Protein AF-A0AA43TIS0-F1 (afdb_monomer_lite)

Secondary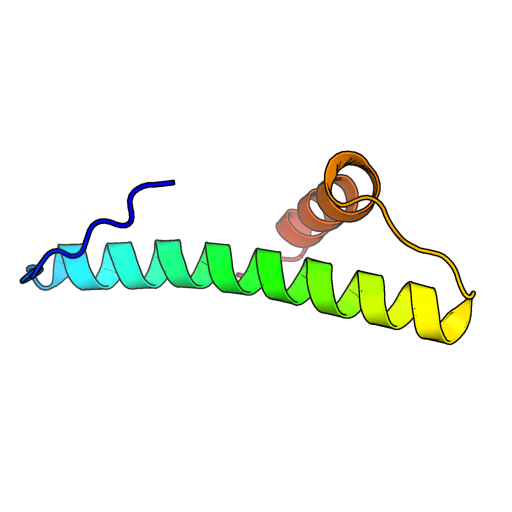 structure (DSSP, 8-state):
-----------HHHHHHHHHHHHHHHHHHHHHHHHHHHHHHHH-PPPPIIIIIHHHHHHHGGGT--

InterPro domains:
  IPR021027 Transposase, putative, helix-turn-helix domain [PF12323] (2-42)

pLDDT: mean 87.14, std 9.38, range [54.19, 97.56]

Organism: NCBI:txid3053457

Structure (mmCIF, N/CA/C/O backbone):
data_AF-A0AA43TIS0-F1
#
_entry.id   AF-A0AA43TIS0-F1
#
loop_
_atom_site.group_PDB
_atom_site.id
_atom_site.type_symbol
_atom_site.label_atom_id
_atom_site.label_alt_id
_atom_site.label_comp_id
_atom_site.label_asym_id
_atom_site.label_entity_id
_atom_site.label_seq_id
_atom_site.pdbx_PDB_ins_code
_atom_site.Cartn_x
_atom_site.Cartn_y
_atom_site.Cartn_z
_atom_site.occupancy
_atom_site.B_iso_or_equiv
_atom_site.auth_seq_id
_atom_site.auth_comp_id
_atom_site.auth_asym_id
_atom_site.auth_atom_id
_atom_site.pdbx_PDB_model_num
ATOM 1 N N . MET A 1 1 ? 12.146 -14.495 9.664 1.00 54.19 1 MET A N 1
ATOM 2 C CA . MET A 1 1 ? 11.115 -13.457 9.898 1.00 54.19 1 MET A CA 1
ATOM 3 C C . MET A 1 1 ? 9.972 -14.103 10.671 1.00 54.19 1 MET A C 1
ATOM 5 O O . MET A 1 1 ? 9.585 -15.202 10.297 1.00 54.19 1 MET A O 1
ATOM 9 N N . LYS A 1 2 ? 9.501 -13.507 11.774 1.00 82.06 2 LYS A N 1
ATOM 10 C CA . LYS A 1 2 ? 8.383 -14.059 12.561 1.00 82.06 2 LYS A CA 1
ATOM 11 C C . LYS A 1 2 ? 7.069 -13.533 11.983 1.00 82.06 2 LYS A C 1
ATOM 13 O O . LYS A 1 2 ? 6.921 -12.322 11.845 1.00 82.06 2 LYS A O 1
ATOM 18 N N . SER A 1 3 ? 6.150 -14.424 11.621 1.00 86.81 3 SER A N 1
ATOM 19 C CA . SER A 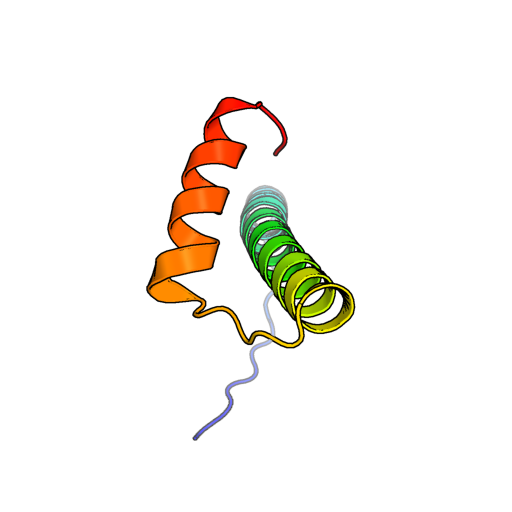1 3 ? 4.786 -14.053 11.238 1.00 86.81 3 SER A CA 1
ATOM 20 C C . SER A 1 3 ? 3.896 -14.028 12.474 1.00 86.81 3 SER A C 1
ATOM 22 O O . SER A 1 3 ? 3.958 -14.945 13.292 1.00 86.81 3 SER A O 1
ATOM 24 N N . TYR A 1 4 ? 3.047 -13.012 12.583 1.00 89.50 4 TYR A N 1
ATOM 25 C CA . TYR A 1 4 ? 2.074 -12.895 13.660 1.00 89.50 4 TYR A CA 1
ATOM 26 C C . TYR A 1 4 ? 0.667 -13.094 13.106 1.00 89.50 4 TYR A C 1
ATOM 28 O O . TYR A 1 4 ? 0.331 -12.559 12.051 1.00 89.50 4 TYR A O 1
ATOM 36 N N . GLN A 1 5 ? -0.145 -13.866 13.823 1.00 91.88 5 GLN A N 1
ATOM 37 C CA . GLN A 1 5 ? -1.563 -14.043 13.536 1.00 91.88 5 GLN A CA 1
ATOM 38 C C . GLN A 1 5 ? -2.368 -13.573 14.741 1.00 91.88 5 GLN A C 1
ATOM 40 O O . GLN A 1 5 ? -2.093 -13.972 15.871 1.00 91.88 5 GLN A O 1
ATOM 45 N N . PHE A 1 6 ? -3.373 -12.743 14.485 1.00 90.38 6 PHE A N 1
ATOM 46 C CA . PHE A 1 6 ? -4.259 -12.208 15.509 1.00 90.38 6 PHE A CA 1
ATOM 47 C C . PHE A 1 6 ? -5.707 -12.395 15.074 1.00 90.38 6 PHE A C 1
ATOM 49 O O . PHE A 1 6 ? -6.043 -12.206 13.905 1.00 90.38 6 PHE A O 1
ATOM 56 N N . ARG A 1 7 ? -6.571 -12.755 16.026 1.00 93.75 7 ARG A N 1
ATOM 57 C CA . ARG A 1 7 ? -8.020 -12.666 15.838 1.00 93.75 7 ARG A CA 1
ATOM 58 C C . ARG A 1 7 ? -8.447 -11.250 16.189 1.00 93.75 7 ARG A C 1
ATOM 60 O O . ARG A 1 7 ? -8.119 -10.766 17.269 1.00 93.75 7 ARG A O 1
ATOM 67 N N . PHE A 1 8 ? -9.160 -10.605 15.280 1.00 88.81 8 PHE A N 1
ATOM 68 C CA . PHE A 1 8 ? -9.596 -9.226 15.428 1.00 88.81 8 PHE A CA 1
ATOM 69 C C . PHE A 1 8 ? -11.095 -9.133 15.147 1.00 88.81 8 PHE A C 1
ATOM 71 O O . PHE A 1 8 ? -11.574 -9.711 14.173 1.00 88.81 8 PHE A O 1
ATOM 78 N N . TYR A 1 9 ? -11.824 -8.421 16.006 1.00 94.88 9 TYR A N 1
ATOM 79 C CA . TYR A 1 9 ? -13.275 -8.250 15.919 1.00 94.88 9 TYR A CA 1
ATOM 80 C C . TYR A 1 9 ? -13.592 -6.749 15.858 1.00 94.88 9 TYR A C 1
ATOM 82 O O . TYR A 1 9 ? -13.810 -6.134 16.903 1.00 94.88 9 TYR A O 1
ATOM 90 N N . PRO A 1 10 ? -13.537 -6.133 14.662 1.00 93.44 10 PRO A N 1
ATOM 91 C CA . PRO A 1 10 ? -13.778 -4.704 14.512 1.00 93.44 10 PRO A CA 1
ATOM 92 C C . PRO A 1 10 ? -15.225 -4.331 14.828 1.00 93.44 10 PRO A C 1
ATOM 94 O O . PRO A 1 10 ? -16.157 -5.067 14.507 1.00 93.44 10 PRO A O 1
ATOM 97 N N . THR A 1 11 ? -15.419 -3.129 15.366 1.00 97.56 11 THR A N 1
ATOM 98 C CA . THR A 1 11 ? -16.721 -2.455 15.328 1.00 97.56 11 THR A CA 1
ATOM 99 C C . THR A 1 11 ? -17.044 -2.008 13.896 1.00 97.56 11 THR A C 1
ATOM 101 O O . THR A 1 11 ? -16.150 -1.890 13.058 1.00 97.56 11 THR A O 1
ATOM 104 N N . ALA A 1 12 ? -18.315 -1.721 13.598 1.00 96.69 12 ALA A N 1
ATOM 105 C CA . ALA A 1 12 ? -18.733 -1.247 12.272 1.00 96.69 12 ALA A CA 1
ATOM 106 C C . ALA A 1 12 ? -17.874 -0.084 11.710 1.00 96.69 12 ALA A C 1
ATOM 108 O O . ALA A 1 12 ? -17.337 -0.241 10.611 1.00 96.69 12 ALA A O 1
ATOM 109 N N . PRO A 1 13 ? -17.624 1.025 12.444 1.00 96.94 13 PRO A N 1
ATOM 110 C CA . PRO A 1 13 ? -16.787 2.111 11.922 1.00 96.94 13 PRO A CA 1
ATOM 111 C C . PRO A 1 13 ? -15.323 1.698 11.697 1.00 96.94 13 PRO A C 1
ATOM 113 O O . PRO A 1 13 ? -14.675 2.188 10.772 1.00 96.94 13 PRO A O 1
ATOM 116 N N . GLN A 1 14 ? -14.791 0.772 12.502 1.00 96.50 14 GLN A N 1
ATOM 117 C CA . GLN A 1 14 ? -13.438 0.241 12.305 1.00 96.50 14 GLN A CA 1
ATOM 118 C C . GLN A 1 14 ? -13.357 -0.626 11.047 1.00 96.50 14 GLN A C 1
ATOM 120 O O . GLN A 1 14 ? -12.397 -0.519 10.289 1.00 96.50 14 GLN A O 1
ATOM 125 N N . ALA A 1 15 ? -14.364 -1.467 10.803 1.00 95.75 15 ALA A N 1
ATOM 126 C CA . ALA A 1 15 ? -14.424 -2.309 9.614 1.00 95.75 15 ALA A CA 1
ATOM 127 C C . ALA A 1 15 ? -14.463 -1.464 8.333 1.00 95.75 15 ALA A C 1
ATOM 129 O O . ALA A 1 15 ? -13.734 -1.754 7.385 1.00 95.75 15 ALA A O 1
ATOM 130 N N . GLU A 1 16 ? -15.245 -0.381 8.324 1.00 96.31 16 GLU A N 1
ATOM 131 C CA . GLU A 1 16 ? -15.275 0.566 7.206 1.00 96.31 16 GLU A CA 1
ATOM 132 C C . GLU A 1 16 ? -13.921 1.241 6.978 1.00 96.31 16 GLU A C 1
ATOM 134 O O . GLU A 1 16 ? -13.473 1.371 5.838 1.00 96.31 16 GLU A O 1
ATOM 139 N N . GLN A 1 17 ? -13.246 1.661 8.051 1.00 96.38 17 GLN A N 1
ATOM 140 C CA . GLN A 1 17 ? -11.919 2.257 7.945 1.00 96.38 17 GLN A CA 1
ATOM 141 C C . GLN A 1 17 ? -10.897 1.276 7.367 1.00 96.38 17 GLN A C 1
ATOM 143 O O . GLN A 1 17 ? -10.196 1.618 6.414 1.00 96.38 17 GLN A O 1
ATOM 148 N N . LEU A 1 18 ? -10.870 0.045 7.872 1.00 94.88 18 LEU A N 1
ATOM 149 C CA . LEU A 1 18 ? -9.989 -1.003 7.364 1.00 94.88 18 LEU A CA 1
ATOM 150 C C . LEU A 1 18 ? -10.279 -1.333 5.899 1.00 94.88 18 LEU A C 1
ATOM 152 O O . LEU A 1 18 ? -9.351 -1.527 5.118 1.00 94.88 18 LEU A O 1
ATOM 156 N N . ALA A 1 19 ? -11.552 -1.358 5.497 1.00 94.94 19 ALA A N 1
ATOM 157 C CA . ALA A 1 19 ? -11.927 -1.578 4.106 1.00 94.94 19 ALA A CA 1
ATOM 158 C C . ALA A 1 19 ? -11.365 -0.485 3.183 1.00 94.94 19 ALA A C 1
ATOM 160 O O . ALA A 1 19 ? -10.846 -0.805 2.113 1.00 94.94 19 ALA A O 1
ATOM 161 N N . ARG A 1 20 ? -11.404 0.787 3.609 1.00 94.31 20 ARG A N 1
ATOM 162 C CA . ARG A 1 20 ? -10.782 1.895 2.866 1.00 94.31 20 ARG A CA 1
ATOM 163 C C . ARG A 1 20 ? -9.268 1.730 2.784 1.00 94.31 20 ARG A C 1
ATOM 165 O O . ARG A 1 20 ? -8.711 1.763 1.693 1.00 94.31 20 ARG A O 1
ATOM 172 N N . GLU A 1 21 ? -8.607 1.499 3.914 1.00 95.12 21 GLU A N 1
ATOM 173 C CA . GLU A 1 21 ? -7.145 1.391 3.987 1.00 95.12 21 GLU A CA 1
ATOM 174 C C . GLU A 1 21 ? -6.611 0.214 3.159 1.00 95.12 21 GLU A C 1
ATOM 176 O O . GLU A 1 21 ? -5.721 0.384 2.319 1.00 95.12 21 GLU A O 1
ATOM 181 N N . PHE A 1 22 ? -7.193 -0.977 3.328 1.00 94.25 22 PHE A N 1
ATOM 182 C CA . PHE A 1 22 ? -6.822 -2.156 2.547 1.00 94.25 22 PHE A CA 1
ATOM 183 C C . PHE A 1 22 ? -7.211 -2.025 1.075 1.00 94.25 22 PHE A C 1
ATOM 185 O O . PHE A 1 22 ? -6.486 -2.523 0.211 1.00 94.25 22 PHE A O 1
ATOM 192 N N . GLY A 1 23 ? -8.316 -1.339 0.774 1.00 93.81 23 GLY A N 1
ATOM 193 C CA . GLY A 1 23 ? -8.720 -1.002 -0.589 1.00 93.81 23 GLY A CA 1
ATOM 194 C C . GLY A 1 23 ? -7.671 -0.146 -1.294 1.00 93.81 23 GLY A C 1
ATOM 195 O O . GLY A 1 23 ? -7.170 -0.539 -2.348 1.00 93.81 23 GLY A O 1
ATOM 196 N N . CYS A 1 24 ? -7.264 0.963 -0.671 1.00 90.62 24 CYS A N 1
ATOM 197 C CA . CYS A 1 24 ? -6.218 1.846 -1.184 1.00 90.62 24 CYS A CA 1
ATOM 198 C C . CYS A 1 24 ? -4.886 1.106 -1.375 1.00 90.62 24 CYS A C 1
ATOM 200 O O . CYS A 1 24 ? -4.252 1.228 -2.425 1.00 90.62 24 CYS A O 1
ATOM 202 N N . ALA A 1 25 ? -4.472 0.291 -0.398 1.00 92.25 25 ALA A N 1
ATOM 203 C CA . ALA A 1 25 ? -3.243 -0.493 -0.504 1.00 92.25 25 ALA A CA 1
ATOM 204 C C . ALA A 1 25 ? -3.296 -1.502 -1.665 1.00 92.25 25 ALA A C 1
ATOM 206 O O . ALA A 1 25 ? -2.350 -1.599 -2.452 1.00 92.25 25 ALA A O 1
ATOM 207 N N . ARG A 1 26 ? -4.417 -2.223 -1.811 1.00 93.38 26 ARG A N 1
ATOM 208 C CA . ARG A 1 26 ? -4.635 -3.176 -2.909 1.00 93.38 26 ARG A CA 1
ATOM 209 C C . ARG A 1 26 ? -4.626 -2.481 -4.266 1.00 93.38 26 ARG A C 1
ATOM 211 O O . ARG A 1 26 ? -4.011 -3.000 -5.195 1.00 93.38 26 ARG A O 1
ATOM 218 N N . PHE A 1 27 ? -5.280 -1.328 -4.385 1.00 91.06 27 PHE A N 1
ATOM 219 C CA . PHE A 1 27 ? -5.296 -0.549 -5.621 1.00 91.06 27 PHE A CA 1
ATOM 220 C C . PHE A 1 27 ? -3.877 -0.172 -6.050 1.00 91.06 27 PHE A C 1
ATOM 222 O O . PHE A 1 27 ? -3.455 -0.513 -7.154 1.00 91.06 27 PHE A O 1
ATOM 229 N N . VAL A 1 28 ? -3.109 0.447 -5.149 1.00 89.62 28 VAL A N 1
ATOM 230 C CA . VAL 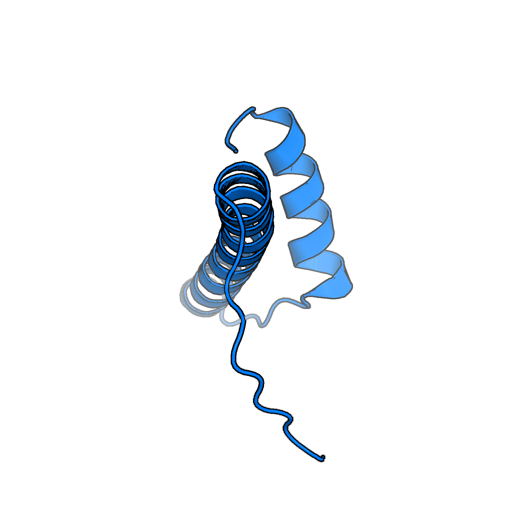A 1 28 ? -1.724 0.861 -5.412 1.00 89.62 28 VAL A CA 1
ATOM 231 C C . VAL A 1 28 ? -0.846 -0.325 -5.822 1.00 89.62 28 VAL A C 1
ATOM 233 O O . VAL A 1 28 ? -0.102 -0.231 -6.802 1.00 89.62 28 VAL A O 1
ATOM 236 N N . TRP A 1 29 ? -0.955 -1.449 -5.109 1.00 90.88 29 TRP A N 1
ATOM 237 C CA . TRP A 1 29 ? -0.205 -2.663 -5.426 1.00 90.88 29 TRP A CA 1
ATOM 238 C C . TRP A 1 29 ? -0.532 -3.191 -6.824 1.00 90.88 29 TRP A C 1
ATOM 240 O O . TRP A 1 29 ? 0.374 -3.419 -7.627 1.00 90.88 29 TRP A O 1
ATOM 250 N N . ASN A 1 30 ? -1.821 -3.338 -7.135 1.00 92.12 30 ASN A N 1
ATOM 251 C CA . ASN A 1 30 ? -2.270 -3.853 -8.425 1.00 92.12 30 ASN A CA 1
ATOM 252 C C . ASN A 1 30 ? -1.847 -2.939 -9.578 1.00 92.12 30 ASN A C 1
ATOM 254 O O . ASN A 1 30 ? -1.381 -3.432 -10.600 1.00 92.12 30 ASN A O 1
ATOM 258 N N . GLN A 1 31 ? -1.936 -1.616 -9.406 1.00 89.62 31 GLN A N 1
ATOM 259 C CA . GLN A 1 31 ? -1.451 -0.660 -10.405 1.00 89.62 31 GLN A CA 1
ATOM 260 C C . GLN A 1 31 ? 0.045 -0.841 -10.673 1.00 89.62 31 GLN A C 1
ATOM 262 O O . GLN A 1 31 ? 0.471 -0.886 -11.826 1.00 89.62 31 GLN A O 1
ATOM 267 N N . GLY A 1 32 ? 0.849 -0.985 -9.617 1.00 90.69 32 GLY A N 1
ATOM 268 C CA . GLY A 1 32 ? 2.274 -1.264 -9.759 1.00 90.69 32 GLY A CA 1
ATOM 269 C C . GLY A 1 32 ? 2.552 -2.582 -10.481 1.00 90.69 32 GLY A C 1
ATOM 270 O O . GLY A 1 32 ? 3.395 -2.623 -11.376 1.00 90.69 32 GLY A O 1
ATOM 271 N N . LEU A 1 33 ? 1.825 -3.644 -10.130 1.00 91.62 33 LEU A N 1
ATOM 272 C CA . LEU A 1 33 ? 1.977 -4.961 -10.743 1.00 91.62 33 LEU A CA 1
ATOM 273 C C . LEU A 1 33 ? 1.660 -4.932 -12.245 1.00 91.62 33 LEU A C 1
ATOM 275 O O . LEU A 1 33 ? 2.506 -5.333 -13.040 1.00 91.62 33 LEU A O 1
ATOM 279 N N . ILE A 1 34 ? 0.504 -4.378 -12.626 1.00 91.62 34 ILE A N 1
ATOM 280 C CA . ILE A 1 34 ? 0.064 -4.259 -14.027 1.00 91.62 34 ILE A CA 1
ATOM 281 C C . ILE A 1 34 ? 1.106 -3.511 -14.860 1.00 91.62 34 ILE A C 1
ATOM 283 O O . ILE A 1 34 ? 1.439 -3.916 -15.968 1.00 91.62 34 ILE A O 1
ATOM 287 N N . ARG A 1 35 ? 1.663 -2.421 -14.325 1.00 88.75 35 ARG A N 1
ATOM 288 C CA . ARG A 1 35 ? 2.665 -1.614 -15.035 1.00 88.75 35 ARG A CA 1
ATOM 289 C C . ARG A 1 35 ? 3.972 -2.355 -15.247 1.00 88.75 35 ARG A C 1
ATOM 291 O O . ARG A 1 35 ? 4.564 -2.244 -16.317 1.00 88.75 35 ARG A O 1
ATOM 298 N N . ARG A 1 36 ? 4.430 -3.097 -14.237 1.00 90.50 36 ARG A N 1
ATOM 299 C CA . ARG A 1 36 ? 5.637 -3.924 -14.355 1.00 90.50 36 ARG A CA 1
ATOM 300 C C . ARG A 1 36 ? 5.450 -5.007 -15.402 1.00 90.50 36 ARG A C 1
ATOM 302 O O . ARG A 1 36 ? 6.331 -5.197 -16.230 1.00 90.50 36 ARG A O 1
ATOM 309 N N . GLU A 1 37 ? 4.303 -5.672 -15.372 1.00 92.38 37 GLU A N 1
ATOM 310 C CA . GLU A 1 37 ? 3.954 -6.691 -16.353 1.00 92.38 37 GLU A CA 1
ATOM 311 C C . GLU A 1 37 ? 3.888 -6.103 -17.768 1.00 92.38 37 GLU A C 1
ATOM 313 O O . GLU A 1 37 ? 4.545 -6.611 -18.672 1.00 92.38 37 GLU A O 1
ATOM 318 N N . TYR A 1 38 ? 3.197 -4.976 -17.943 1.00 92.38 38 TYR A N 1
ATOM 319 C CA . TYR A 1 38 ? 3.098 -4.285 -19.226 1.00 92.38 38 TYR A CA 1
ATOM 320 C C . TYR A 1 38 ? 4.468 -3.861 -19.773 1.00 92.38 38 TYR A C 1
ATOM 322 O O . TYR A 1 38 ? 4.786 -4.136 -20.927 1.00 92.38 38 TYR A O 1
ATOM 330 N N . ALA A 1 39 ? 5.309 -3.226 -18.952 1.00 91.25 39 ALA A N 1
ATOM 331 C CA . ALA A 1 39 ? 6.629 -2.770 -19.384 1.00 91.25 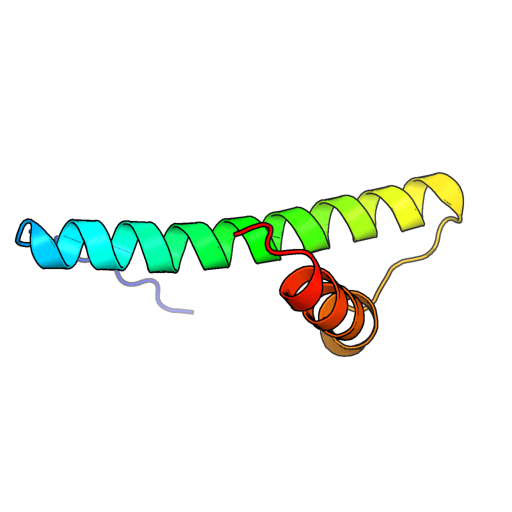39 ALA A CA 1
ATOM 332 C C . ALA A 1 39 ? 7.552 -3.933 -19.775 1.00 91.25 39 ALA A C 1
ATOM 334 O O . ALA A 1 39 ? 8.306 -3.831 -20.746 1.00 91.25 39 ALA A O 1
ATOM 335 N N . PHE A 1 40 ? 7.448 -5.052 -19.058 1.00 92.31 40 PHE A N 1
ATOM 336 C CA . PHE A 1 40 ? 8.186 -6.258 -19.392 1.00 92.31 40 PHE A CA 1
ATOM 337 C C . PHE A 1 40 ? 7.691 -6.879 -20.704 1.00 92.31 40 PHE A C 1
ATOM 339 O O . PHE A 1 40 ? 8.503 -7.220 -21.556 1.00 92.31 40 PHE A O 1
ATOM 346 N N . GLN A 1 41 ? 6.375 -6.970 -20.910 1.00 93.38 41 GLN A N 1
ATOM 347 C CA . GLN A 1 41 ? 5.800 -7.538 -22.134 1.00 93.38 41 GLN A CA 1
ATOM 348 C C . GLN A 1 41 ? 6.085 -6.689 -23.381 1.00 93.38 41 GLN A C 1
ATOM 350 O O . GLN A 1 41 ? 6.345 -7.243 -24.444 1.00 93.38 41 GLN A O 1
ATOM 355 N N . GLN A 1 42 ? 6.036 -5.360 -23.266 1.00 94.44 42 GLN A N 1
ATOM 356 C CA . GLN A 1 42 ? 6.189 -4.462 -24.416 1.00 94.44 42 GLN A CA 1
ATOM 357 C C . GLN A 1 42 ? 7.647 -4.167 -24.768 1.00 94.44 42 GLN A C 1
ATOM 359 O O . GLN A 1 42 ? 7.992 -4.070 -25.943 1.00 94.44 42 GLN A O 1
ATOM 364 N N . TRP A 1 43 ? 8.504 -4.000 -23.758 1.00 92.62 43 TRP A N 1
ATOM 365 C CA . TRP A 1 43 ? 9.868 -3.502 -23.956 1.00 92.62 43 TRP A CA 1
ATOM 366 C C . TRP A 1 43 ? 10.946 -4.397 -23.339 1.00 92.62 43 TRP A C 1
ATOM 368 O O . TRP A 1 43 ? 12.129 -4.101 -23.481 1.00 92.62 43 TRP A O 1
ATOM 378 N N . GLY A 1 44 ? 10.573 -5.476 -22.643 1.00 91.75 44 GLY A N 1
ATOM 379 C CA . GLY A 1 44 ? 11.524 -6.366 -21.969 1.00 91.75 44 GLY A CA 1
ATOM 380 C C . GLY A 1 44 ? 12.218 -5.737 -20.758 1.00 91.75 44 GLY A C 1
ATOM 381 O O . GLY A 1 44 ? 13.213 -6.275 -20.276 1.00 91.75 44 GLY A O 1
ATOM 382 N N . VAL A 1 45 ? 11.727 -4.596 -20.261 1.00 88.94 45 VAL A N 1
ATOM 383 C CA . VAL A 1 45 ? 12.363 -3.851 -19.165 1.00 88.94 45 VAL A CA 1
ATOM 384 C C . VAL A 1 45 ? 11.696 -4.140 -17.825 1.00 88.94 45 VAL A C 1
ATOM 386 O O . VAL A 1 45 ? 10.478 -4.282 -17.728 1.00 88.94 45 VAL A O 1
ATOM 389 N N . SER A 1 46 ? 12.498 -4.186 -16.761 1.00 86.38 46 SER A N 1
ATOM 390 C CA . SER A 1 46 ? 11.995 -4.291 -15.390 1.00 86.38 46 SER A CA 1
ATOM 391 C C . SER A 1 46 ? 11.952 -2.912 -14.739 1.00 86.38 46 SER A C 1
ATOM 393 O O . SER A 1 46 ? 12.991 -2.288 -14.542 1.00 86.38 46 SER A O 1
ATOM 395 N N . LEU A 1 47 ? 10.757 -2.463 -14.350 1.00 83.38 47 LEU A N 1
ATOM 396 C CA . LEU A 1 47 ? 10.573 -1.191 -13.644 1.00 83.38 47 LEU A CA 1
ATOM 397 C C . LEU A 1 47 ? 10.931 -1.299 -12.157 1.00 83.38 47 LEU A C 1
ATOM 399 O O . LEU A 1 47 ? 10.634 -2.303 -11.499 1.00 83.38 47 LEU A O 1
ATOM 403 N N . SER A 1 48 ? 11.507 -0.225 -11.617 1.00 81.25 48 SER A N 1
ATOM 404 C CA . SER A 1 48 ? 11.767 -0.063 -10.189 1.00 81.25 48 SER A CA 1
ATOM 405 C C . SER A 1 48 ? 10.537 0.486 -9.472 1.00 81.25 48 SER A C 1
ATOM 407 O O . SER A 1 48 ? 10.007 1.547 -9.810 1.00 81.25 48 SER A O 1
ATOM 409 N N . SER A 1 49 ? 10.103 -0.198 -8.411 1.00 74.31 49 SER A N 1
ATOM 410 C CA . SER A 1 49 ? 8.936 0.226 -7.629 1.00 74.31 49 SER A CA 1
ATOM 411 C C . SER A 1 49 ? 9.097 1.607 -6.986 1.00 74.31 49 SER A C 1
ATOM 413 O O . SER A 1 49 ? 8.119 2.340 -6.862 1.00 74.31 49 SER A O 1
ATOM 415 N N . ALA A 1 50 ? 10.314 1.974 -6.573 1.00 70.00 50 ALA A N 1
ATOM 416 C CA . ALA A 1 50 ? 10.552 3.200 -5.812 1.00 70.00 50 ALA A CA 1
ATOM 417 C C . ALA A 1 50 ? 10.515 4.468 -6.679 1.00 70.00 50 ALA A C 1
ATOM 419 O O . ALA A 1 50 ? 10.049 5.508 -6.221 1.00 70.00 50 ALA A O 1
ATOM 420 N N . TYR A 1 51 ? 10.990 4.379 -7.923 1.00 74.88 51 TYR A N 1
ATOM 421 C CA . TYR A 1 51 ? 11.165 5.539 -8.797 1.00 74.88 51 TYR A CA 1
ATOM 422 C C . TYR A 1 51 ? 10.071 5.609 -9.870 1.00 74.88 51 TYR A C 1
ATOM 424 O O . TYR A 1 51 ? 9.330 6.593 -9.959 1.00 74.88 51 TYR A O 1
ATOM 432 N N . ASP A 1 52 ? 9.888 4.520 -10.618 1.00 78.75 52 ASP A N 1
ATOM 433 C CA . ASP A 1 52 ? 9.010 4.505 -11.789 1.00 78.75 52 ASP A CA 1
ATOM 434 C C . ASP A 1 52 ? 7.535 4.422 -11.391 1.00 78.75 52 ASP A C 1
ATOM 436 O O . ASP A 1 52 ? 6.690 5.126 -11.936 1.00 78.75 52 ASP A O 1
ATOM 440 N N . ILE A 1 53 ? 7.206 3.583 -10.406 1.00 83.94 53 ILE A N 1
ATOM 441 C CA . ILE A 1 53 ? 5.809 3.345 -10.015 1.00 83.94 53 ILE A CA 1
ATOM 442 C C . ILE A 1 53 ? 5.288 4.472 -9.108 1.00 83.94 53 ILE A C 1
ATOM 444 O O . ILE A 1 53 ? 4.143 4.905 -9.258 1.00 83.94 53 ILE A O 1
ATOM 448 N N . SER A 1 54 ? 6.125 4.989 -8.203 1.00 81.94 54 SER A N 1
ATOM 449 C CA . SER A 1 54 ? 5.762 6.050 -7.247 1.00 81.94 54 SER A CA 1
ATOM 450 C C . SER A 1 54 ? 5.376 7.373 -7.928 1.00 81.94 54 SER A C 1
ATOM 452 O O . SER A 1 54 ? 4.350 7.986 -7.600 1.00 81.94 54 SER A O 1
ATOM 454 N N . SER A 1 55 ? 6.145 7.788 -8.940 1.00 83.38 55 SER A N 1
ATOM 455 C CA . SER A 1 55 ? 5.852 8.992 -9.730 1.00 83.38 55 SER A CA 1
ATOM 456 C C . SER A 1 55 ? 4.504 8.879 -10.453 1.00 83.38 55 SER A C 1
ATOM 458 O O . SER A 1 55 ? 3.693 9.807 -10.439 1.00 83.38 55 SER A O 1
ATOM 460 N N . GLN A 1 56 ? 4.197 7.700 -10.991 1.00 80.62 56 GLN A N 1
ATOM 461 C CA . GLN A 1 56 ? 2.946 7.443 -11.695 1.00 80.62 56 GLN A CA 1
ATOM 462 C C . GLN A 1 56 ? 1.733 7.356 -10.758 1.00 80.62 56 GLN A C 1
ATOM 464 O O . GLN A 1 56 ? 0.645 7.799 -11.125 1.00 80.62 56 GLN A O 1
ATOM 469 N N . ILE A 1 57 ? 1.886 6.814 -9.543 1.00 81.00 57 ILE A N 1
ATOM 470 C CA . ILE A 1 57 ? 0.825 6.851 -8.516 1.00 81.00 57 ILE A CA 1
ATOM 471 C C 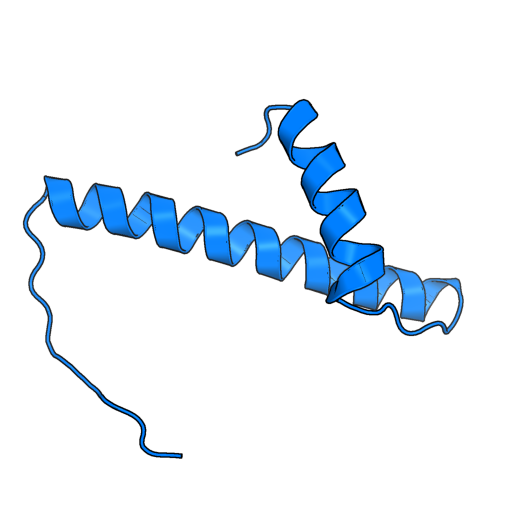. ILE A 1 57 ? 0.485 8.301 -8.154 1.00 81.00 57 ILE A C 1
ATOM 473 O O . ILE A 1 57 ? -0.684 8.645 -7.995 1.00 81.00 57 ILE A O 1
ATOM 477 N N . THR A 1 58 ? 1.487 9.178 -8.084 1.00 83.81 58 THR A N 1
ATOM 478 C CA . THR A 1 58 ? 1.266 10.612 -7.839 1.00 83.81 58 THR A CA 1
ATOM 479 C C . THR A 1 58 ? 0.450 11.268 -8.958 1.00 83.81 58 THR A C 1
ATOM 481 O O . THR A 1 58 ? -0.378 12.136 -8.682 1.00 83.81 58 THR A O 1
ATOM 484 N N . GLY A 1 59 ? 0.620 10.823 -10.207 1.00 83.56 59 GLY A N 1
ATOM 485 C CA . GLY A 1 59 ? -0.239 11.221 -11.326 1.00 83.56 59 GLY A CA 1
ATOM 486 C C . GLY A 1 59 ? -1.686 10.742 -11.172 1.00 83.56 59 GLY A C 1
ATOM 487 O O . GLY A 1 59 ? -2.609 11.530 -11.359 1.00 83.56 59 GLY A O 1
ATOM 488 N N . LEU A 1 60 ? -1.888 9.488 -10.754 1.00 81.38 60 LEU A N 1
ATOM 489 C CA . LEU A 1 60 ? -3.222 8.899 -10.556 1.00 81.38 60 LEU A CA 1
ATOM 490 C C . LEU A 1 60 ? -4.047 9.596 -9.463 1.00 81.38 60 LEU A C 1
ATOM 492 O O . LEU A 1 60 ? -5.261 9.697 -9.586 1.00 81.38 60 LEU A O 1
ATOM 496 N N . LYS A 1 61 ? -3.412 10.160 -8.428 1.00 77.38 61 LYS A N 1
ATOM 497 C CA . LYS A 1 61 ? -4.133 10.951 -7.409 1.00 77.38 61 LYS A CA 1
ATOM 498 C C . LYS A 1 61 ? -4.900 12.137 -8.006 1.00 77.38 61 LYS A C 1
ATOM 500 O O . LYS A 1 61 ? -5.880 12.587 -7.425 1.00 77.38 61 LYS A O 1
ATOM 505 N N . LYS A 1 62 ? -4.453 12.657 -9.154 1.00 80.12 62 LYS A N 1
ATOM 506 C CA . LYS A 1 62 ? -5.059 13.820 -9.814 1.00 80.12 62 LYS A CA 1
ATOM 507 C C . LYS A 1 62 ? -6.280 13.460 -10.659 1.00 80.12 62 LYS A C 1
ATOM 509 O O . LYS A 1 62 ? -7.063 14.348 -10.966 1.00 80.12 62 LYS A O 1
ATOM 514 N N . THR A 1 63 ? -6.451 12.191 -11.036 1.00 77.56 63 THR A N 1
ATOM 515 C CA . THR A 1 63 ? -7.553 11.753 -11.907 1.00 77.56 63 THR A CA 1
ATOM 516 C C . THR A 1 63 ? -8.841 11.439 -11.143 1.00 77.56 63 THR A C 1
ATOM 518 O O . THR A 1 63 ? -9.847 11.137 -11.772 1.00 77.56 63 THR A O 1
ATOM 521 N N . GLY A 1 64 ? -8.839 11.519 -9.805 1.00 67.00 64 GLY A N 1
ATOM 522 C CA . GLY A 1 64 ? -10.039 11.324 -8.977 1.00 67.00 64 GLY A CA 1
ATOM 523 C C . GLY A 1 64 ? -10.560 9.883 -8.931 1.00 67.00 64 GLY A C 1
ATOM 524 O O . GLY A 1 64 ? -11.652 9.642 -8.424 1.00 67.00 64 GLY A O 1
ATOM 525 N N . ILE A 1 65 ? -9.788 8.931 -9.455 1.00 63.50 65 ILE A N 1
ATOM 526 C CA . ILE A 1 65 ? -10.046 7.497 -9.308 1.00 63.50 65 ILE A CA 1
ATOM 527 C C . ILE A 1 65 ? -9.575 7.111 -7.891 1.00 63.50 65 ILE A C 1
ATOM 529 O O . ILE A 1 65 ? -8.470 7.526 -7.526 1.00 63.50 65 ILE A O 1
ATOM 533 N N . PRO A 1 66 ? -10.400 6.408 -7.089 1.00 55.94 66 PRO A N 1
ATOM 534 C CA . PRO A 1 66 ? -10.081 6.069 -5.699 1.00 55.94 66 PRO A CA 1
ATOM 535 C C . PRO A 1 66 ? -8.807 5.230 -5.542 1.00 55.94 66 PRO A C 1
ATOM 537 O O . PRO A 1 66 ? -8.499 4.434 -6.458 1.00 55.94 66 PRO A O 1
#

Radius of gyration: 16.06 Å; chains: 1; bounding box: 31×28×40 Å

Sequence (66 aa):
MKS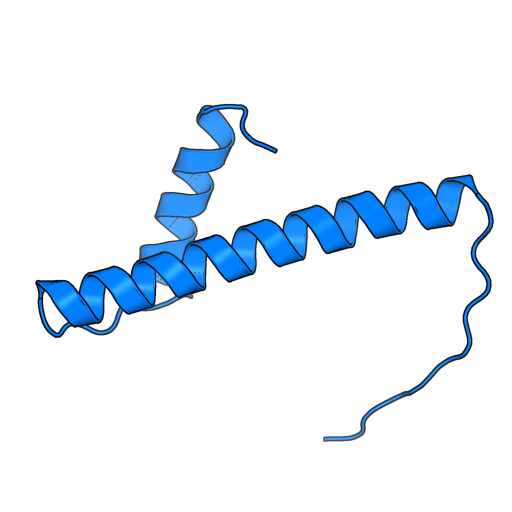YQFRFYPTAPQAEQLAREFGCARFVWNQGLIRREYAFQQWGVSLSSAYDISSQITGLKKTGIP

Foldseek 3Di:
DDDDDDDDDDDPVRVVVVCVVVVVVVVLVVQLVVVQVVCCVPPVDGDDCVPPSVVVVVVVVVVPDD